Protein AF-A0A846ECC1-F1 (afdb_monomer_lite)

Foldseek 3Di:
DDPPCLVVLLVQLVVCVVVLVLVSSLVSLVVNLVPDPPLVSNLSSLVSNLSSCVSVVNNVVSVVSVVVNVCVVPVPPPPDD

Structure (mmCIF, N/CA/C/O backbone):
data_AF-A0A846ECC1-F1
#
_entry.id   AF-A0A846ECC1-F1
#
loop_
_atom_site.group_PDB
_atom_site.id
_atom_site.type_symbol
_atom_site.label_atom_id
_atom_site.label_alt_id
_atom_site.label_comp_id
_atom_site.label_asym_id
_atom_site.label_entity_id
_atom_site.label_seq_id
_atom_site.pdbx_PDB_ins_code
_atom_site.Cartn_x
_atom_site.Cartn_y
_atom_site.Cartn_z
_atom_site.occupancy
_atom_site.B_iso_or_equiv
_atom_site.auth_seq_id
_atom_site.auth_comp_id
_atom_site.auth_asym_id
_atom_site.auth_atom_id
_atom_site.pdbx_PDB_model_num
ATOM 1 N N . MET A 1 1 ? 9.844 -0.874 -29.406 1.00 34.62 1 MET A N 1
ATOM 2 C CA . MET A 1 1 ? 9.278 0.173 -28.532 1.00 34.62 1 MET A CA 1
ATOM 3 C C . MET A 1 1 ? 8.373 -0.530 -27.532 1.00 34.62 1 MET A C 1
ATOM 5 O O . MET A 1 1 ? 7.208 -0.737 -27.827 1.00 34.62 1 MET A O 1
ATOM 9 N N . ALA A 1 2 ? 8.936 -1.033 -26.433 1.00 36.22 2 ALA A N 1
ATOM 10 C CA . ALA A 1 2 ? 8.167 -1.671 -25.369 1.00 36.22 2 ALA A CA 1
ATOM 11 C C . ALA A 1 2 ? 8.053 -0.646 -24.242 1.00 36.22 2 ALA A C 1
ATOM 13 O O . ALA A 1 2 ? 9.030 -0.372 -23.552 1.00 36.22 2 ALA A O 1
ATOM 14 N N . SER A 1 3 ? 6.895 -0.002 -24.149 1.00 39.56 3 SER A N 1
ATOM 15 C CA . SER A 1 3 ? 6.542 0.843 -23.016 1.00 39.56 3 SER A CA 1
ATOM 16 C C . SER A 1 3 ? 6.479 -0.065 -21.797 1.00 39.56 3 SER A C 1
ATOM 18 O O . SER A 1 3 ? 5.556 -0.866 -21.691 1.00 39.56 3 SER A O 1
ATOM 20 N N . THR A 1 4 ? 7.492 -0.011 -20.938 1.00 44.16 4 THR A N 1
ATOM 21 C CA . THR A 1 4 ? 7.531 -0.787 -19.702 1.00 44.16 4 THR A CA 1
ATOM 22 C C . THR A 1 4 ? 6.349 -0.352 -18.819 1.00 44.16 4 THR A C 1
ATOM 24 O O . THR A 1 4 ? 6.300 0.807 -18.392 1.00 44.16 4 THR A O 1
ATOM 27 N N . PRO A 1 5 ? 5.358 -1.231 -18.565 1.00 52.12 5 PRO A N 1
ATOM 28 C CA . PRO A 1 5 ? 4.197 -0.924 -17.711 1.00 52.12 5 PRO A CA 1
ATOM 29 C C . PRO A 1 5 ? 4.605 -0.572 -16.267 1.00 52.12 5 PRO A C 1
ATOM 31 O O . PRO A 1 5 ? 3.890 0.113 -15.543 1.00 52.12 5 PRO A O 1
ATOM 34 N N . GLU A 1 6 ? 5.810 -0.994 -15.901 1.00 52.94 6 GLU A N 1
ATOM 35 C CA . GLU A 1 6 ? 6.524 -0.897 -14.627 1.00 52.94 6 GLU A CA 1
ATOM 36 C C . GLU A 1 6 ? 6.485 0.492 -13.958 1.00 52.94 6 GLU A C 1
ATOM 38 O O . GLU A 1 6 ? 6.278 0.609 -12.751 1.00 52.94 6 GLU A O 1
ATOM 43 N N . ASN A 1 7 ? 6.595 1.585 -14.725 1.00 57.19 7 ASN A N 1
ATOM 44 C CA . ASN A 1 7 ? 6.598 2.937 -14.140 1.00 57.19 7 ASN A CA 1
ATOM 45 C C . ASN A 1 7 ? 5.186 3.543 -13.972 1.00 57.19 7 ASN A C 1
ATOM 47 O O . ASN A 1 7 ? 4.981 4.453 -13.159 1.00 57.19 7 ASN A O 1
ATOM 51 N N . SER A 1 8 ? 4.202 3.049 -14.735 1.00 67.44 8 SER A N 1
ATOM 52 C CA . SER A 1 8 ? 2.823 3.552 -14.671 1.00 67.44 8 SER A CA 1
ATOM 53 C C . SER A 1 8 ? 2.067 2.974 -13.486 1.00 67.44 8 SER A C 1
ATOM 55 O O . SER A 1 8 ? 1.325 3.711 -12.843 1.00 67.44 8 SER A O 1
ATOM 57 N N . GLU A 1 9 ? 2.284 1.706 -13.146 1.00 74.88 9 GLU A N 1
ATOM 58 C CA . GLU A 1 9 ? 1.504 1.039 -12.098 1.00 74.88 9 GLU A CA 1
ATOM 59 C C . GLU A 1 9 ? 1.838 1.569 -10.695 1.00 74.88 9 GLU A C 1
ATOM 61 O O . GLU A 1 9 ? 0.933 1.861 -9.916 1.00 74.88 9 GLU A O 1
ATOM 66 N N . LEU A 1 10 ? 3.118 1.822 -10.385 1.00 75.88 10 LEU A N 1
ATOM 67 C CA . LEU A 1 10 ? 3.514 2.411 -9.095 1.00 75.88 10 LEU A CA 1
ATOM 68 C C . LEU A 1 10 ? 2.967 3.837 -8.934 1.00 75.88 10 LEU A C 1
ATOM 70 O O . LEU A 1 10 ? 2.454 4.213 -7.876 1.00 75.88 10 LEU A O 1
ATOM 74 N N . SER A 1 11 ? 3.039 4.623 -10.007 1.00 79.62 11 SER A N 1
ATOM 75 C CA . SER A 1 11 ? 2.497 5.982 -10.051 1.00 79.62 11 SER A CA 1
ATOM 76 C C . SER A 1 11 ? 0.968 5.982 -9.938 1.00 79.62 11 SER A C 1
ATOM 78 O O . SER A 1 11 ? 0.408 6.810 -9.218 1.00 79.62 11 SER A O 1
ATOM 80 N N . SER A 1 12 ? 0.299 5.028 -10.591 1.00 82.00 12 SER A N 1
ATOM 81 C CA . SER A 1 12 ? -1.159 4.852 -10.556 1.00 82.00 12 SER A CA 1
ATOM 82 C C . SER A 1 12 ? -1.636 4.401 -9.181 1.00 82.00 12 SER A C 1
ATOM 84 O O . SER A 1 12 ? -2.589 4.970 -8.656 1.00 82.00 12 SER A O 1
ATOM 86 N N . GLY A 1 13 ? -0.918 3.479 -8.534 1.00 84.25 13 GLY A N 1
ATOM 87 C CA . GLY A 1 13 ? -1.189 3.061 -7.161 1.00 84.25 13 GLY A CA 1
ATOM 88 C C . GLY A 1 13 ? -1.097 4.218 -6.161 1.00 84.25 13 GLY A C 1
ATOM 89 O O . GLY A 1 13 ? -1.990 4.421 -5.338 1.00 84.25 13 GLY A O 1
ATOM 90 N N . LEU A 1 14 ? -0.063 5.058 -6.280 1.00 81.75 14 LEU A N 1
ATOM 91 C CA . LEU A 1 14 ? 0.083 6.278 -5.473 1.00 81.75 14 LEU A CA 1
ATOM 92 C C . LEU A 1 14 ? -0.984 7.338 -5.780 1.00 81.75 14 LEU A C 1
ATOM 94 O O . LEU A 1 14 ? -1.443 8.037 -4.873 1.00 81.75 14 LEU A O 1
ATOM 98 N N . ALA A 1 15 ? -1.386 7.482 -7.042 1.00 85.31 15 ALA A N 1
ATOM 99 C CA . ALA A 1 15 ? -2.468 8.382 -7.424 1.00 85.31 15 ALA A CA 1
ATOM 100 C C . ALA A 1 15 ? -3.815 7.906 -6.858 1.00 85.31 15 ALA A C 1
ATOM 102 O O . ALA A 1 15 ? -4.573 8.715 -6.323 1.00 85.31 15 ALA A O 1
ATOM 103 N N . ALA A 1 16 ? -4.089 6.604 -6.900 1.00 86.50 16 ALA A N 1
ATOM 104 C CA . ALA A 1 16 ? -5.279 5.997 -6.316 1.00 86.50 16 ALA A CA 1
ATOM 105 C C . ALA A 1 16 ? -5.327 6.193 -4.787 1.00 86.50 16 ALA A C 1
ATOM 107 O O . ALA A 1 16 ? -6.356 6.617 -4.259 1.00 86.50 16 ALA A O 1
ATOM 108 N N . LEU A 1 17 ? -4.187 6.067 -4.086 1.00 83.75 17 LEU A N 1
ATOM 109 C CA . LEU A 1 17 ? -4.077 6.420 -2.660 1.00 83.75 17 LEU A CA 1
ATOM 110 C C . LEU A 1 17 ? -4.499 7.870 -2.375 1.00 83.75 17 LEU A C 1
ATOM 112 O O . LEU A 1 17 ? -5.213 8.130 -1.405 1.00 83.75 17 LEU A O 1
ATOM 116 N N . LYS A 1 18 ? -4.084 8.824 -3.220 1.00 83.38 18 LYS A N 1
ATOM 117 C CA . LYS A 1 18 ? -4.487 10.237 -3.089 1.00 83.38 18 LYS A CA 1
ATOM 118 C C . LYS A 1 18 ? -5.975 10.448 -3.355 1.00 83.38 18 LYS A C 1
ATOM 120 O O . LYS A 1 18 ? -6.587 11.300 -2.717 1.00 83.38 18 LYS A O 1
ATOM 125 N N . GLN A 1 19 ? -6.548 9.669 -4.266 1.00 86.06 19 GLN A N 1
ATOM 126 C CA . GLN A 1 19 ? -7.977 9.690 -4.577 1.00 86.06 19 GLN A CA 1
ATOM 127 C C . GLN A 1 19 ? -8.834 8.981 -3.516 1.00 86.06 19 GLN A C 1
ATOM 129 O O . GLN A 1 19 ? -10.054 8.959 -3.650 1.00 86.06 19 GLN A O 1
ATOM 134 N N . LYS A 1 20 ? -8.217 8.437 -2.452 1.00 83.88 20 LYS A N 1
ATOM 135 C CA . LYS A 1 20 ? -8.851 7.542 -1.468 1.00 83.88 20 LYS A CA 1
ATOM 136 C C . LYS A 1 20 ? -9.438 6.274 -2.092 1.00 83.88 20 LYS A C 1
ATOM 138 O O . LYS A 1 20 ? -10.239 5.588 -1.462 1.00 83.88 20 LYS A O 1
ATOM 143 N N . ASP A 1 21 ? -9.013 5.945 -3.306 1.00 88.88 21 ASP A N 1
ATOM 144 C CA . ASP A 1 21 ? -9.343 4.686 -3.947 1.00 88.88 21 ASP A CA 1
ATOM 145 C C . ASP A 1 21 ? -8.314 3.642 -3.522 1.00 88.88 21 ASP A C 1
ATOM 147 O O . ASP A 1 21 ? -7.365 3.297 -4.229 1.00 88.88 21 ASP A O 1
ATOM 151 N N . TYR A 1 22 ? -8.467 3.194 -2.281 1.00 85.81 22 TYR A N 1
ATOM 152 C CA . TYR A 1 22 ? -7.547 2.242 -1.684 1.00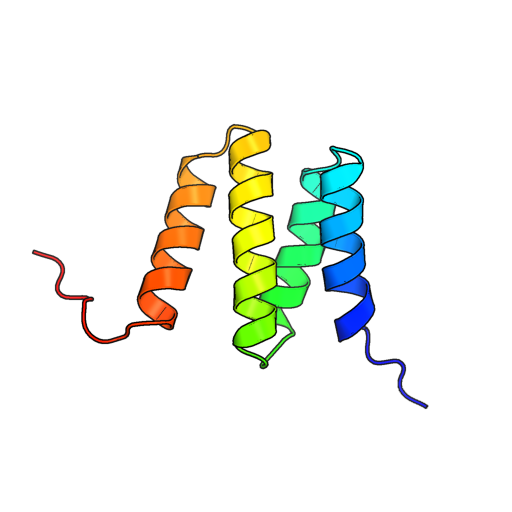 85.81 22 TYR A CA 1
ATOM 153 C C . TYR A 1 22 ? -7.631 0.868 -2.358 1.00 85.81 22 TYR A C 1
ATOM 155 O O . TYR A 1 22 ? -6.622 0.177 -2.418 1.00 85.81 22 TYR A O 1
ATOM 163 N N . GLN A 1 23 ? -8.789 0.483 -2.903 1.00 86.31 23 GLN A N 1
ATOM 164 C CA . GLN A 1 23 ? -8.961 -0.801 -3.590 1.00 86.31 23 GLN A CA 1
ATOM 165 C C . GLN A 1 23 ? -8.189 -0.836 -4.910 1.00 86.31 23 GLN A C 1
ATOM 167 O O . GLN A 1 23 ? -7.408 -1.764 -5.132 1.00 86.31 23 GLN A O 1
ATOM 172 N N . SER A 1 24 ? -8.334 0.197 -5.744 1.00 86.75 24 SER A N 1
ATOM 173 C CA . SER A 1 24 ? -7.551 0.310 -6.979 1.00 86.75 24 SER A CA 1
ATOM 174 C C . SER A 1 24 ? -6.062 0.472 -6.672 1.00 86.75 24 SER A C 1
ATOM 176 O O . SER A 1 24 ? -5.222 -0.144 -7.328 1.00 86.75 24 SER A O 1
ATOM 178 N N . ALA A 1 25 ? -5.715 1.240 -5.629 1.00 87.62 25 ALA A N 1
ATOM 179 C CA . ALA A 1 25 ? -4.330 1.377 -5.188 1.00 87.62 25 ALA A CA 1
ATOM 180 C C . ALA A 1 25 ? -3.702 0.027 -4.829 1.00 87.62 25 ALA A C 1
ATOM 182 O O . ALA A 1 25 ? -2.580 -0.249 -5.243 1.00 87.62 25 ALA A O 1
ATOM 183 N N . ILE A 1 26 ? -4.427 -0.815 -4.091 1.00 86.69 26 ILE A N 1
ATOM 184 C CA . ILE A 1 26 ? -3.966 -2.150 -3.715 1.00 86.69 26 ILE A CA 1
ATOM 185 C C . ILE A 1 26 ? -3.698 -2.997 -4.959 1.00 86.69 26 ILE A C 1
ATOM 187 O O . ILE A 1 26 ? -2.609 -3.549 -5.081 1.00 86.69 26 ILE A O 1
ATOM 191 N N . ALA A 1 27 ? -4.632 -3.041 -5.912 1.00 88.25 27 ALA A N 1
ATOM 192 C CA . ALA A 1 27 ? -4.474 -3.845 -7.122 1.00 88.25 27 ALA A CA 1
ATOM 193 C C . ALA A 1 27 ? -3.228 -3.437 -7.931 1.00 88.25 27 ALA A C 1
ATOM 195 O O . ALA A 1 27 ? -2.400 -4.285 -8.265 1.00 88.25 27 ALA A O 1
ATOM 196 N N . HIS A 1 28 ? -3.049 -2.133 -8.172 1.00 86.44 28 HIS A N 1
ATOM 197 C CA . HIS A 1 28 ? -1.884 -1.619 -8.894 1.00 86.44 28 HIS A CA 1
ATOM 198 C C . HIS A 1 28 ? -0.573 -1.900 -8.148 1.00 86.44 28 HIS A C 1
ATOM 200 O O . HIS A 1 28 ? 0.405 -2.335 -8.752 1.00 86.44 28 HIS A O 1
ATOM 206 N N . LEU A 1 29 ? -0.534 -1.688 -6.829 1.00 84.00 29 LEU A N 1
ATOM 207 C CA . LEU A 1 29 ? 0.685 -1.879 -6.040 1.00 84.00 29 LEU A CA 1
ATOM 208 C C . LEU A 1 29 ? 1.034 -3.363 -5.831 1.00 84.00 29 LEU A C 1
ATOM 210 O O . LEU A 1 29 ? 2.217 -3.697 -5.802 1.00 84.00 29 LEU A O 1
ATOM 214 N N . GLU A 1 30 ? 0.048 -4.262 -5.727 1.00 85.12 30 GLU A N 1
ATOM 215 C CA . GLU A 1 30 ? 0.286 -5.715 -5.704 1.00 85.12 30 GLU A CA 1
ATOM 216 C C . GLU A 1 30 ? 0.860 -6.201 -7.032 1.00 85.12 30 GLU A C 1
ATOM 218 O O . GLU A 1 30 ? 1.804 -6.991 -7.044 1.00 85.12 30 GLU A O 1
ATOM 223 N N . GLN A 1 31 ? 0.351 -5.680 -8.148 1.00 84.06 31 GLN A N 1
ATOM 224 C CA . GLN A 1 31 ? 0.860 -6.018 -9.471 1.00 84.06 31 GLN A CA 1
ATOM 225 C C . GLN A 1 31 ? 2.320 -5.570 -9.640 1.00 84.06 31 GLN A C 1
ATOM 227 O O . GLN A 1 31 ? 3.146 -6.344 -10.117 1.00 84.06 31 GLN A O 1
ATOM 232 N N . VAL A 1 32 ? 2.671 -4.369 -9.166 1.00 83.06 32 VAL A N 1
ATOM 233 C CA . VAL A 1 32 ? 4.068 -3.896 -9.107 1.00 83.06 32 VAL A CA 1
ATOM 234 C C . VAL A 1 32 ? 4.913 -4.827 -8.240 1.00 83.06 32 VAL A C 1
ATOM 236 O O . VAL A 1 32 ? 6.001 -5.215 -8.639 1.00 83.06 32 VAL A O 1
ATOM 239 N N . CYS A 1 33 ? 4.408 -5.240 -7.077 1.00 77.62 33 CYS A N 1
ATOM 240 C CA . CYS A 1 33 ? 5.127 -6.131 -6.169 1.00 77.62 33 CYS A CA 1
ATOM 241 C C . CYS A 1 33 ? 5.394 -7.530 -6.766 1.00 77.62 33 CYS A C 1
ATOM 243 O O . CYS A 1 33 ? 6.355 -8.178 -6.360 1.00 77.62 33 CYS A O 1
ATOM 245 N N . GLN A 1 34 ? 4.555 -8.001 -7.697 1.00 78.81 34 GLN A N 1
ATOM 246 C CA . GLN A 1 34 ? 4.728 -9.289 -8.384 1.00 78.81 34 GLN A CA 1
ATOM 247 C C . GLN A 1 34 ? 5.573 -9.195 -9.661 1.00 78.81 34 GLN A C 1
ATOM 249 O O . GLN A 1 34 ? 6.272 -10.151 -9.995 1.00 78.81 34 GLN A O 1
ATOM 254 N N . LEU A 1 35 ? 5.472 -8.086 -10.398 1.00 76.94 35 LEU A N 1
ATOM 255 C CA . LEU A 1 35 ? 6.133 -7.916 -11.695 1.00 76.94 35 LEU A CA 1
ATOM 256 C C . LEU A 1 35 ? 7.522 -7.276 -11.580 1.00 76.94 35 LEU A C 1
ATOM 258 O O . LEU A 1 35 ? 8.394 -7.585 -12.390 1.00 76.94 35 LEU A O 1
ATOM 262 N N . GLU A 1 36 ? 7.744 -6.397 -10.600 1.00 76.50 36 GLU A N 1
ATOM 263 C CA . GLU A 1 36 ? 9.041 -5.748 -10.413 1.00 76.50 36 GLU A CA 1
ATOM 264 C C . GLU A 1 36 ? 10.043 -6.699 -9.753 1.00 76.50 36 GLU A C 1
ATOM 266 O O . GLU A 1 36 ? 9.824 -7.220 -8.661 1.00 76.50 36 GLU A O 1
ATOM 271 N N . LEU A 1 37 ? 11.213 -6.836 -10.374 1.00 73.31 37 LEU A N 1
ATOM 272 C CA . LEU A 1 37 ? 12.395 -7.446 -9.753 1.00 73.31 37 LEU A CA 1
ATOM 273 C C . LEU A 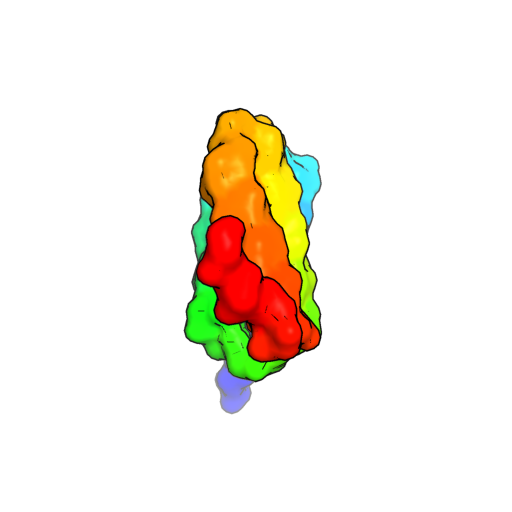1 37 ? 13.227 -6.441 -8.945 1.00 73.31 37 LEU A C 1
ATOM 275 O O . LEU A 1 37 ? 14.157 -6.816 -8.228 1.00 73.31 37 LEU A O 1
ATOM 279 N N . ASP A 1 38 ? 12.921 -5.155 -9.085 1.00 78.56 38 ASP A N 1
ATOM 280 C CA . ASP A 1 38 ? 13.682 -4.069 -8.494 1.00 78.56 38 ASP A CA 1
ATOM 281 C C . ASP A 1 38 ? 13.253 -3.879 -7.034 1.00 78.56 38 ASP A C 1
ATOM 283 O O . ASP A 1 38 ? 12.228 -3.258 -6.740 1.00 78.56 38 ASP A O 1
ATOM 287 N N . LEU A 1 39 ? 14.042 -4.429 -6.106 1.00 74.12 39 LEU A N 1
ATOM 288 C CA . LEU A 1 39 ? 13.745 -4.424 -4.667 1.00 74.12 39 LEU A CA 1
ATOM 289 C C . LEU A 1 39 ? 13.368 -3.030 -4.151 1.00 74.12 39 LEU A C 1
ATOM 291 O O . LEU A 1 39 ? 12.409 -2.898 -3.401 1.00 74.12 39 LEU A O 1
ATOM 295 N N . SER A 1 40 ? 14.041 -1.974 -4.616 1.00 79.06 40 SER A N 1
ATOM 296 C CA . SER A 1 40 ? 13.742 -0.605 -4.181 1.00 79.06 40 SER A CA 1
ATOM 297 C C . SER A 1 40 ? 12.342 -0.131 -4.602 1.00 79.06 40 SER A C 1
ATOM 299 O O . SER A 1 40 ? 11.691 0.635 -3.881 1.00 79.06 40 SER A O 1
ATOM 301 N N . ARG A 1 41 ? 11.850 -0.583 -5.763 1.00 77.38 41 ARG A N 1
ATOM 302 C CA . ARG A 1 41 ? 10.491 -0.279 -6.236 1.00 77.38 41 ARG A CA 1
ATOM 303 C C . ARG A 1 41 ? 9.453 -1.145 -5.549 1.00 77.38 41 ARG A C 1
ATOM 305 O O . ARG A 1 41 ? 8.438 -0.604 -5.113 1.00 77.38 41 ARG A O 1
ATOM 312 N N . VAL A 1 42 ? 9.742 -2.432 -5.379 1.00 80.12 42 VAL A N 1
ATOM 313 C CA . VAL A 1 42 ? 8.914 -3.358 -4.598 1.00 80.12 42 VAL A CA 1
ATOM 314 C C . VAL A 1 42 ? 8.715 -2.827 -3.176 1.00 80.12 42 VAL A C 1
ATOM 316 O O . VAL A 1 42 ? 7.580 -2.722 -2.719 1.00 80.12 42 VAL A O 1
ATOM 319 N N . GLU A 1 43 ? 9.782 -2.367 -2.516 1.00 81.31 43 GLU A N 1
ATOM 320 C CA . GLU A 1 43 ? 9.711 -1.772 -1.178 1.00 81.31 43 GLU A CA 1
ATOM 321 C C . GLU A 1 43 ? 8.779 -0.551 -1.142 1.00 81.31 43 GLU A C 1
ATOM 323 O O . GLU A 1 43 ? 7.931 -0.430 -0.257 1.00 81.31 43 GLU A O 1
ATOM 328 N N . ARG A 1 44 ? 8.888 0.358 -2.122 1.00 81.88 44 ARG A N 1
ATOM 329 C CA . ARG A 1 44 ? 7.996 1.529 -2.218 1.00 81.88 44 ARG A CA 1
ATOM 330 C C . ARG A 1 44 ? 6.545 1.125 -2.464 1.00 81.88 44 ARG A C 1
ATOM 332 O O . ARG A 1 44 ? 5.651 1.733 -1.873 1.00 81.88 44 ARG A O 1
ATOM 339 N N . ALA A 1 45 ? 6.311 0.113 -3.298 1.00 85.12 45 ALA A N 1
ATOM 340 C CA . ALA A 1 45 ? 4.975 -0.398 -3.572 1.00 85.12 45 ALA A CA 1
ATOM 341 C C . ALA A 1 45 ? 4.346 -1.032 -2.322 1.00 85.12 45 ALA A C 1
ATOM 343 O O . ALA A 1 45 ? 3.210 -0.716 -1.969 1.00 85.12 45 ALA A O 1
ATOM 344 N N . GLN A 1 46 ? 5.118 -1.836 -1.589 1.00 84.38 46 GLN A N 1
ATOM 345 C CA . GLN A 1 46 ? 4.712 -2.451 -0.327 1.00 84.38 46 GLN A CA 1
ATOM 346 C C . GLN A 1 46 ? 4.411 -1.411 0.759 1.00 84.38 46 GLN A C 1
ATOM 348 O O . GLN A 1 46 ? 3.400 -1.531 1.443 1.00 84.38 46 GLN A O 1
ATOM 353 N N . ILE A 1 47 ? 5.204 -0.341 0.887 1.00 85.06 47 ILE A N 1
ATOM 354 C CA . ILE A 1 47 ? 4.891 0.773 1.807 1.00 85.06 47 ILE A CA 1
ATOM 355 C C . ILE A 1 47 ? 3.544 1.426 1.441 1.00 85.06 47 ILE A C 1
ATOM 357 O O . ILE A 1 47 ? 2.731 1.740 2.320 1.00 85.06 47 ILE A O 1
ATOM 361 N N . GLY A 1 48 ? 3.287 1.601 0.141 1.00 86.12 48 GLY A N 1
ATOM 362 C CA . GLY A 1 48 ? 1.997 2.060 -0.369 1.00 86.12 48 GLY A CA 1
ATOM 363 C C . GLY A 1 48 ? 0.852 1.110 -0.004 1.00 86.12 48 GLY A C 1
ATOM 364 O O . GLY A 1 48 ? -0.188 1.573 0.463 1.00 86.12 48 GLY A O 1
ATOM 365 N N . LEU A 1 49 ? 1.062 -0.206 -0.130 1.00 86.69 49 LEU A N 1
ATOM 366 C CA . LEU A 1 49 ? 0.084 -1.237 0.233 1.00 86.69 49 LEU A CA 1
ATOM 367 C C . LEU A 1 49 ? -0.240 -1.229 1.721 1.00 86.69 49 LEU A C 1
ATOM 369 O O . LEU A 1 49 ? -1.412 -1.222 2.081 1.00 86.69 49 LEU A O 1
ATOM 373 N N . VAL A 1 50 ? 0.774 -1.179 2.587 1.00 87.81 50 VAL A N 1
ATOM 374 C CA . VAL A 1 50 ? 0.589 -1.100 4.046 1.00 87.81 50 VAL A CA 1
ATOM 375 C C . VAL A 1 50 ? -0.281 0.105 4.399 1.00 87.81 50 VAL A C 1
ATOM 377 O O . VAL A 1 50 ? -1.203 -0.003 5.206 1.00 87.81 50 VAL A O 1
ATOM 380 N N . THR A 1 51 ? -0.031 1.243 3.747 1.00 85.56 51 THR A N 1
ATOM 381 C CA . THR A 1 51 ? -0.824 2.462 3.937 1.00 85.56 51 THR A CA 1
ATOM 382 C C . THR A 1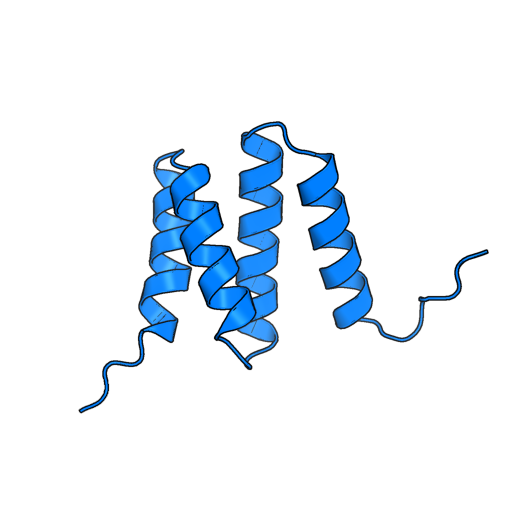 51 ? -2.256 2.285 3.426 1.00 85.56 51 THR A C 1
ATOM 384 O O . THR A 1 51 ? -3.194 2.660 4.125 1.00 85.56 51 THR A O 1
ATOM 387 N N . ALA A 1 52 ? -2.444 1.692 2.243 1.00 87.81 52 ALA A N 1
ATOM 388 C CA . ALA A 1 52 ? -3.764 1.433 1.672 1.00 87.81 52 ALA A CA 1
ATOM 389 C C . ALA A 1 52 ? -4.598 0.513 2.576 1.00 87.81 52 ALA A C 1
ATOM 391 O O . ALA A 1 52 ? -5.708 0.866 2.964 1.00 87.81 52 ALA A O 1
ATOM 392 N N . TYR A 1 53 ? -4.037 -0.628 2.977 1.00 87.62 53 TYR A N 1
ATOM 393 C CA . TYR A 1 53 ? -4.698 -1.600 3.844 1.00 87.62 53 TYR A CA 1
ATOM 394 C C . TYR A 1 53 ? -5.012 -1.018 5.227 1.00 87.62 53 TYR A C 1
ATOM 396 O O . TYR A 1 53 ? -6.119 -1.203 5.733 1.00 87.62 53 TYR A O 1
ATOM 404 N N . ALA A 1 54 ? -4.104 -0.224 5.805 1.00 86.19 54 ALA A N 1
ATOM 405 C CA . ALA A 1 54 ? -4.366 0.476 7.061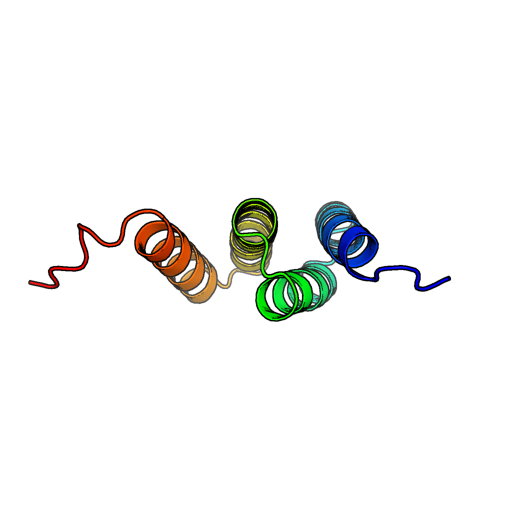 1.00 86.19 54 ALA A CA 1
ATOM 406 C C . ALA A 1 54 ? -5.549 1.457 6.958 1.00 86.19 54 ALA A C 1
ATOM 408 O O . ALA A 1 54 ? -6.306 1.590 7.920 1.00 86.19 54 ALA A O 1
ATOM 409 N N . GLN A 1 55 ? -5.727 2.114 5.806 1.00 85.38 55 GLN A N 1
ATOM 410 C CA . GLN A 1 55 ? -6.841 3.037 5.561 1.00 85.38 55 GLN A CA 1
ATOM 411 C C . GLN A 1 55 ? -8.171 2.324 5.296 1.00 85.38 55 GLN A C 1
ATOM 413 O O . GLN A 1 55 ? -9.220 2.819 5.696 1.00 85.38 55 GLN A O 1
ATOM 418 N N . VAL A 1 56 ? -8.134 1.144 4.672 1.00 85.12 56 VAL A N 1
ATOM 419 C CA . VAL A 1 56 ? -9.318 0.285 4.472 1.00 85.12 56 VAL A CA 1
ATOM 420 C C . VAL A 1 56 ? -9.776 -0.368 5.786 1.00 85.12 56 VAL A C 1
ATOM 422 O O . VAL A 1 56 ? -10.898 -0.857 5.876 1.00 85.12 56 VAL A O 1
ATOM 425 N N . GLY A 1 57 ? -8.941 -0.331 6.831 1.00 85.38 57 GLY A N 1
ATOM 426 C CA . GLY A 1 57 ? -9.205 -0.955 8.131 1.00 85.38 57 GLY A CA 1
ATOM 427 C C . GLY A 1 57 ? -8.644 -2.373 8.256 1.00 85.38 57 GLY A C 1
ATOM 428 O O . GLY A 1 57 ? -8.766 -2.994 9.309 1.00 85.38 57 GLY A O 1
ATOM 429 N N . ASP A 1 58 ? -7.963 -2.861 7.223 1.00 87.06 58 ASP A N 1
ATOM 430 C CA . ASP A 1 58 ? -7.399 -4.205 7.126 1.00 87.06 58 ASP A CA 1
ATOM 431 C C . ASP A 1 58 ? -5.976 -4.230 7.723 1.00 87.06 58 ASP A C 1
ATOM 433 O O . ASP A 1 58 ? -4.953 -4.384 7.047 1.00 87.06 58 ASP A O 1
ATOM 437 N N . ARG A 1 59 ? -5.893 -3.972 9.036 1.00 82.75 59 ARG A N 1
ATOM 438 C CA . ARG A 1 59 ? -4.605 -3.867 9.747 1.00 82.75 59 ARG A CA 1
ATOM 439 C C . ARG A 1 59 ? -3.814 -5.165 9.737 1.00 82.75 59 ARG A C 1
ATOM 441 O O . ARG A 1 59 ? -2.590 -5.107 9.728 1.00 82.75 59 ARG A O 1
ATOM 448 N N . GLU A 1 60 ? -4.485 -6.310 9.735 1.00 85.31 60 GLU A N 1
ATOM 449 C CA . GLU A 1 60 ? -3.829 -7.619 9.722 1.00 85.31 60 GLU A CA 1
ATOM 450 C C . GLU A 1 60 ? -3.005 -7.798 8.445 1.00 85.31 60 GLU A C 1
ATOM 452 O O . GLU A 1 60 ? -1.812 -8.102 8.518 1.00 85.31 60 GLU A O 1
ATOM 457 N N . LYS A 1 61 ? -3.591 -7.488 7.280 1.00 82.00 61 LYS A N 1
ATOM 458 C CA . LYS A 1 61 ? -2.862 -7.491 6.005 1.00 82.00 61 LYS A CA 1
ATOM 459 C C . LYS A 1 61 ? -1.751 -6.450 5.966 1.00 82.00 61 LYS A C 1
ATOM 461 O O . LYS A 1 61 ? -0.652 -6.751 5.503 1.00 82.00 61 LYS A O 1
ATOM 466 N N . ALA A 1 62 ? -2.000 -5.247 6.484 1.00 83.75 62 ALA A N 1
ATOM 467 C CA . ALA A 1 62 ? -0.976 -4.207 6.553 1.00 83.75 62 ALA A CA 1
ATOM 468 C C . ALA A 1 62 ? 0.248 -4.662 7.373 1.00 83.75 62 ALA A C 1
ATOM 470 O O . ALA A 1 62 ? 1.387 -4.461 6.953 1.00 83.75 62 ALA A O 1
ATOM 471 N N . ILE A 1 63 ? 0.026 -5.319 8.515 1.00 84.56 63 ILE A N 1
ATOM 472 C CA . ILE A 1 63 ? 1.097 -5.860 9.361 1.00 84.56 63 ILE A CA 1
ATOM 473 C C . ILE A 1 6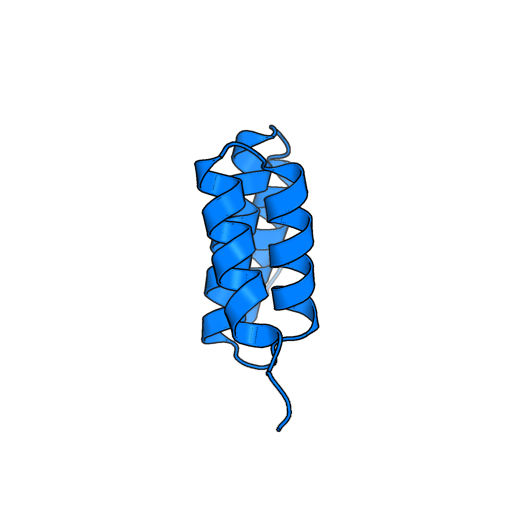3 ? 1.820 -7.004 8.652 1.00 84.56 63 ILE A C 1
ATOM 475 O O . ILE A 1 63 ? 3.047 -7.002 8.637 1.00 84.56 63 ILE A O 1
ATOM 479 N N . ALA A 1 64 ? 1.095 -7.937 8.030 1.00 84.94 64 ALA A N 1
ATOM 480 C CA . ALA A 1 64 ? 1.700 -9.052 7.305 1.00 84.94 64 ALA A CA 1
ATOM 481 C C . ALA A 1 64 ? 2.660 -8.557 6.210 1.00 84.94 64 ALA A C 1
ATOM 483 O O . ALA A 1 64 ? 3.812 -8.993 6.152 1.00 84.94 64 ALA A O 1
ATOM 484 N N . ILE A 1 65 ? 2.232 -7.577 5.404 1.00 82.62 65 ILE A N 1
ATOM 485 C CA . ILE A 1 65 ? 3.059 -6.976 4.344 1.00 82.62 65 ILE A CA 1
ATOM 486 C C . ILE A 1 65 ? 4.265 -6.244 4.942 1.00 82.62 65 ILE A C 1
ATOM 488 O O . ILE A 1 65 ? 5.384 -6.412 4.461 1.00 82.62 65 ILE A O 1
ATOM 492 N N . ALA A 1 66 ? 4.074 -5.471 6.016 1.00 81.25 66 ALA A N 1
ATOM 493 C CA . ALA A 1 66 ? 5.173 -4.790 6.697 1.00 81.25 66 ALA A CA 1
ATOM 494 C C . ALA A 1 66 ? 6.194 -5.779 7.290 1.00 81.25 66 ALA A C 1
ATOM 496 O O . ALA A 1 66 ? 7.399 -5.545 7.209 1.00 81.25 66 ALA A O 1
ATOM 497 N N . GLN A 1 67 ? 5.737 -6.905 7.841 1.00 81.44 67 GLN A N 1
ATOM 498 C CA . GLN A 1 67 ? 6.610 -7.976 8.318 1.00 81.44 67 GLN A CA 1
ATOM 499 C C . GLN A 1 67 ? 7.387 -8.611 7.166 1.00 81.44 67 GLN A C 1
ATOM 501 O O . GLN A 1 67 ? 8.599 -8.773 7.280 1.00 81.44 67 GLN A O 1
ATOM 506 N N . THR A 1 68 ? 6.729 -8.888 6.034 1.00 75.56 68 THR A N 1
ATOM 507 C CA . THR A 1 68 ? 7.408 -9.455 4.856 1.00 75.56 68 THR A CA 1
ATOM 508 C C . THR A 1 68 ? 8.457 -8.490 4.301 1.00 75.56 68 THR A C 1
ATOM 510 O O . THR A 1 68 ? 9.554 -8.915 3.947 1.00 75.56 68 THR A O 1
ATOM 513 N N . LEU A 1 69 ? 8.158 -7.185 4.290 1.00 74.50 69 LEU A N 1
ATOM 514 C CA . LEU A 1 69 ? 9.085 -6.117 3.909 1.00 74.50 69 LEU A CA 1
ATOM 515 C C . LEU A 1 69 ? 10.330 -6.114 4.812 1.00 74.50 69 LEU A C 1
ATOM 517 O O . LEU A 1 69 ? 11.457 -6.100 4.320 1.00 74.50 69 LEU A O 1
ATOM 521 N N . ILE A 1 70 ? 10.141 -6.165 6.136 1.00 71.69 70 ILE A N 1
ATOM 522 C CA . ILE A 1 70 ? 11.240 -6.192 7.115 1.00 71.69 70 ILE A CA 1
ATOM 523 C C . ILE A 1 70 ? 12.072 -7.473 6.965 1.00 71.69 70 ILE A C 1
ATOM 525 O O . ILE A 1 70 ? 13.302 -7.402 6.973 1.00 71.69 70 ILE A O 1
ATOM 529 N N . HIS A 1 71 ? 11.425 -8.626 6.776 1.00 66.62 71 HIS A N 1
ATOM 530 C CA . HIS A 1 71 ? 12.094 -9.910 6.548 1.00 66.62 71 HIS A CA 1
ATOM 531 C C . HIS A 1 71 ? 12.903 -9.933 5.253 1.00 66.62 71 HIS A C 1
ATOM 533 O O . HIS A 1 71 ? 14.042 -10.395 5.256 1.00 66.62 71 HIS A O 1
ATOM 539 N N . SER A 1 72 ? 12.347 -9.405 4.161 1.00 63.25 72 SER A N 1
ATOM 540 C CA . SER A 1 72 ? 13.033 -9.324 2.867 1.00 63.25 72 SER A CA 1
ATOM 541 C C . SER A 1 72 ? 14.249 -8.400 2.928 1.00 63.25 72 SER A C 1
ATOM 543 O O . SER A 1 72 ? 15.263 -8.659 2.281 1.00 63.25 72 SER A O 1
ATOM 545 N N . ARG A 1 73 ? 14.162 -7.319 3.708 1.00 58.97 73 ARG A N 1
ATOM 546 C CA . ARG A 1 73 ? 15.237 -6.333 3.872 1.00 58.97 73 ARG A CA 1
ATOM 547 C C . ARG A 1 73 ? 16.317 -6.793 4.849 1.00 58.97 73 ARG A C 1
ATOM 549 O O . ARG A 1 73 ? 17.462 -6.353 4.760 1.00 58.97 73 ARG A O 1
ATOM 556 N N . ASN A 1 74 ? 15.961 -7.671 5.783 1.00 48.84 74 ASN A N 1
ATOM 557 C CA . ASN A 1 74 ? 16.865 -8.203 6.785 1.00 48.84 74 ASN A CA 1
ATOM 558 C C . ASN A 1 74 ? 16.663 -9.721 6.941 1.00 48.84 74 ASN A C 1
ATOM 560 O O . ASN A 1 74 ? 15.969 -10.160 7.862 1.00 48.84 74 ASN A O 1
ATOM 564 N N . PRO A 1 75 ? 17.325 -10.557 6.117 1.00 50.12 75 PRO A N 1
ATOM 565 C CA . PRO A 1 75 ? 17.245 -12.015 6.248 1.00 50.12 75 PRO A CA 1
ATOM 566 C C . PRO A 1 75 ? 17.818 -12.549 7.577 1.00 50.12 75 PRO A C 1
ATOM 568 O O . PRO A 1 75 ? 17.806 -13.752 7.814 1.00 50.12 75 PRO A O 1
ATOM 571 N N . ARG A 1 76 ? 18.342 -11.683 8.459 1.00 45.12 76 ARG A N 1
ATOM 572 C CA . ARG A 1 76 ? 19.089 -12.064 9.664 1.00 45.12 76 ARG A CA 1
ATOM 573 C C . ARG A 1 76 ? 18.268 -12.123 10.960 1.00 45.12 76 ARG A C 1
ATOM 575 O O . ARG A 1 76 ? 18.840 -12.460 11.988 1.00 45.12 76 ARG A O 1
ATOM 582 N N . SER A 1 77 ? 16.969 -11.814 10.948 1.00 41.31 77 SER A N 1
ATOM 583 C CA . SER A 1 77 ? 16.140 -11.813 12.173 1.00 41.31 77 SER A CA 1
ATOM 584 C C . SER A 1 77 ? 14.927 -12.749 12.134 1.00 41.31 77 SER A C 1
ATOM 586 O O . SER A 1 77 ? 14.020 -12.611 12.943 1.00 41.31 77 SER A O 1
ATOM 588 N N . ALA A 1 78 ? 14.910 -13.732 11.230 1.00 42.53 78 ALA A N 1
ATOM 589 C CA . ALA A 1 78 ? 13.901 -14.793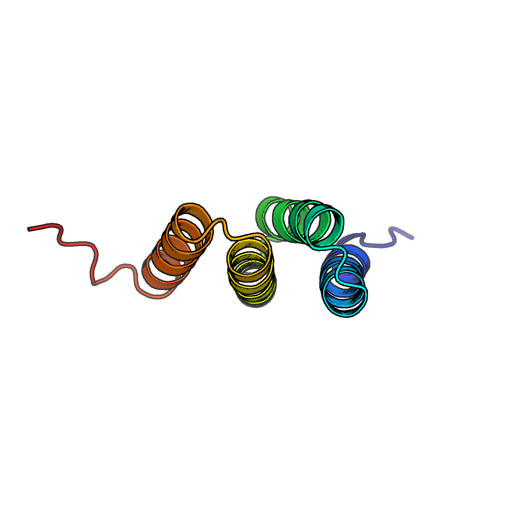 11.200 1.00 42.53 78 ALA A CA 1
ATOM 590 C C . ALA A 1 78 ? 14.192 -15.932 12.194 1.00 42.53 78 ALA A C 1
ATOM 592 O O . ALA A 1 78 ? 14.110 -17.098 11.822 1.00 42.53 78 ALA A O 1
ATOM 593 N N . THR A 1 79 ? 14.540 -15.616 13.440 1.00 33.66 79 THR A N 1
ATOM 594 C CA . THR A 1 79 ? 14.432 -16.603 14.521 1.00 33.66 79 THR A CA 1
ATOM 595 C C . THR A 1 79 ? 13.095 -16.347 15.189 1.00 33.66 79 THR A C 1
ATOM 597 O O . THR A 1 79 ? 12.928 -15.369 15.909 1.00 33.66 79 THR A O 1
ATOM 600 N N . TRP A 1 80 ? 12.122 -17.182 14.847 1.00 54.66 80 TRP A N 1
ATOM 601 C CA . TRP A 1 80 ? 10.864 -17.280 15.566 1.00 54.66 80 TRP A CA 1
ATOM 602 C C . TRP A 1 80 ? 11.162 -18.095 16.830 1.00 54.66 80 TRP A C 1
ATOM 604 O O . TRP A 1 80 ? 11.454 -19.284 16.711 1.00 54.66 80 TRP A O 1
ATOM 614 N N . GLU A 1 81 ? 11.153 -17.456 17.998 1.00 35.41 81 GLU A N 1
ATOM 615 C CA . GLU A 1 81 ? 10.925 -18.136 19.283 1.00 35.41 81 GLU A CA 1
ATOM 616 C C . GLU A 1 81 ? 9.545 -17.748 19.815 1.00 35.41 81 GLU A C 1
ATOM 618 O O . GLU A 1 81 ? 9.166 -16.563 19.647 1.00 35.41 81 GLU A O 1
#

Radius of gyration: 13.4 Å; chains: 1; bounding box: 28×28×48 Å

Sequence (81 aa):
MASTPENSELSSGLAALKQKDYQSAIAHLEQVCQLELDLSRVERAQIGLVTAYAQVGDREKAIAIAQTLIHSRNPRSATWE

Secondary structure (DSSP, 8-state):
----THHHHHHHHHHHHHTT-HHHHHHHHHHHHHH---HHHHHHHHHHHHHHHHHHT-HHHHHHHHHHHHHHH-TT-----

pLDDT: mean 74.77, std 15.76, range [33.66, 88.88]